Protein AF-A0A958NDU5-F1 (afdb_monomer)

Sequence (172 aa):
MNDRAPYNGSSAFLIRRSRLKMDGFVHSTKLKYKLELGLSNRDLAGAVPETRNTPLLLFDAVLKWNFFKNLELWAGQTKLPGNRERVISSGDLQFVDRSALNAKYNIDRDIGIQLRNHHSLNNGVVIREIFAFSQGEGRNITAGNLGGFDFTGRLEILPFGNFKSKGDYTGG

Solvent-accessible surface area (backbone atoms only — not comparable to full-atom values): 9991 Å² total; per-residue (Å²): 139,83,91,72,79,78,82,87,77,85,86,85,93,74,72,75,72,41,70,55,74,50,71,54,59,61,100,40,90,43,33,29,43,37,39,29,37,33,73,20,71,68,42,21,55,83,53,39,78,48,34,71,60,37,69,39,34,65,59,28,48,30,40,37,33,50,81,51,93,56,35,32,45,32,44,39,25,30,70,51,70,65,62,65,80,70,68,29,48,88,89,35,49,66,52,101,64,77,56,72,65,52,75,74,72,56,74,63,29,28,40,35,42,32,47,35,39,54,52,73,45,97,84,46,28,30,40,34,43,36,40,34,46,29,53,64,79,36,62,67,62,72,54,80,82,93,73,71,68,34,76,45,71,35,79,46,80,29,75,85,29,78,56,70,96,52,48,87,50,36,48,118

Secondary structure (DSSP, 8-state):
------------------EEEEEEEESEEEEEEEEEEE-SHHHH----GGGTT----EEEEEEEEEEETTEEEEEEEEE-S--HHHHS-TTS-SSSS--HHHHHH---EEEEEEEEEEEE-TTS-EEEEEEEEE-SS-TT--SPP-S--EEEEEEEEETT-SPGGGGGG---

Mean predicted aligned error: 6.5 Å

Nearest PDB structures (foldseek):
  1fr5-assembly1_A  TM=5.458E-01  e=1.360E+00  Enterobacteria phage fr
  4zor-assembly1_B  TM=5.841E-01  e=2.510E+00  Emesvirus zinderi
  8y3n-assembly1_B  TM=5.527E-01  e=2.967E+00  Emesvirus zinderi
  5vly-assembly1_A  TM=4.581E-01  e=3.708E+00  Qubevirus durum
  5o77-assembly1_A  TM=3.152E-01  e=9.731E-01  Klebsiella pneumoniae

Structure (mmCIF, N/CA/C/O backbone):
data_AF-A0A958NDU5-F1
#
_entry.id   AF-A0A958NDU5-F1
#
loop_
_atom_site.group_PDB
_atom_site.id
_atom_site.type_symbol
_atom_site.label_atom_id
_atom_site.label_alt_id
_atom_site.label_comp_id
_atom_site.label_asym_id
_atom_site.label_entity_id
_atom_site.label_seq_id
_atom_site.pdbx_PDB_ins_code
_atom_site.Cartn_x
_atom_site.Cartn_y
_atom_site.Cartn_z
_atom_site.occupancy
_atom_site.B_iso_or_equiv
_atom_site.auth_seq_id
_atom_site.auth_comp_id
_atom_site.auth_asym_id
_atom_site.auth_atom_id
_atom_site.pdbx_PDB_model_num
ATOM 1 N N . MET A 1 1 ? 4.330 30.798 -51.487 1.00 42.00 1 MET A N 1
ATOM 2 C CA . MET A 1 1 ? 5.125 29.987 -50.541 1.00 42.00 1 MET A CA 1
ATOM 3 C C . MET A 1 1 ? 4.332 29.915 -49.252 1.00 42.00 1 MET A C 1
ATOM 5 O O . MET A 1 1 ? 4.097 30.960 -48.668 1.00 42.00 1 MET A O 1
ATOM 9 N N . ASN A 1 2 ? 3.783 28.751 -48.904 1.00 42.66 2 ASN A N 1
ATOM 10 C CA . ASN A 1 2 ? 2.907 28.600 -47.741 1.00 42.66 2 ASN A CA 1
ATOM 11 C C . ASN A 1 2 ? 3.508 27.514 -46.841 1.00 42.66 2 ASN A C 1
ATOM 13 O O . ASN A 1 2 ? 3.307 26.326 -47.087 1.00 42.66 2 ASN A O 1
ATOM 17 N N . ASP A 1 3 ? 4.299 27.942 -45.859 1.00 55.47 3 ASP A N 1
ATOM 18 C CA . ASP A 1 3 ? 4.843 27.088 -44.806 1.00 55.47 3 ASP A CA 1
ATOM 19 C C . ASP A 1 3 ? 3.713 26.681 -43.856 1.00 55.47 3 ASP A C 1
ATOM 21 O O . ASP A 1 3 ? 3.229 27.473 -43.046 1.00 55.47 3 ASP A O 1
ATOM 25 N N . ARG A 1 4 ? 3.285 25.421 -43.938 1.00 56.28 4 ARG A N 1
ATOM 26 C CA . ARG A 1 4 ? 2.540 24.760 -42.864 1.00 56.28 4 ARG A CA 1
ATOM 27 C C . ARG A 1 4 ? 3.349 23.553 -42.422 1.00 56.28 4 ARG A C 1
ATOM 29 O O . ARG A 1 4 ? 3.286 22.499 -43.048 1.00 56.28 4 ARG A O 1
ATOM 36 N N . ALA A 1 5 ? 4.124 23.727 -41.354 1.00 61.16 5 ALA A N 1
ATOM 37 C CA . ALA A 1 5 ? 4.731 22.613 -40.638 1.00 61.16 5 ALA A CA 1
ATOM 38 C C . ALA A 1 5 ? 3.634 21.594 -40.262 1.00 61.16 5 ALA A C 1
ATOM 40 O O . ALA A 1 5 ? 2.557 22.009 -39.817 1.00 61.16 5 ALA A O 1
ATOM 41 N N . PRO A 1 6 ? 3.852 20.280 -40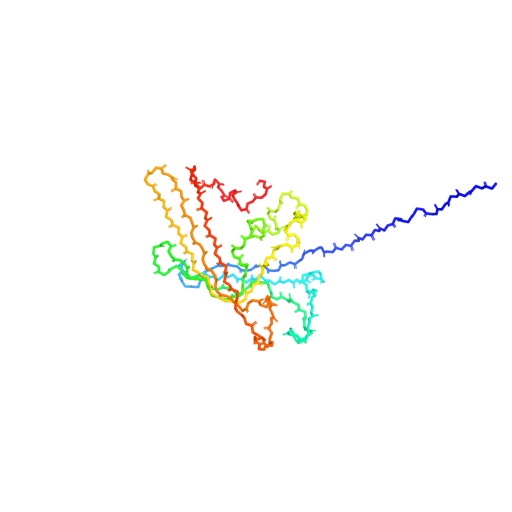.443 1.00 63.25 6 PRO A N 1
ATOM 42 C CA . PRO A 1 6 ? 2.858 19.293 -40.059 1.00 63.25 6 PRO A CA 1
ATOM 43 C C . PRO A 1 6 ? 2.706 19.317 -38.535 1.00 63.25 6 PRO A C 1
ATOM 45 O O . PRO 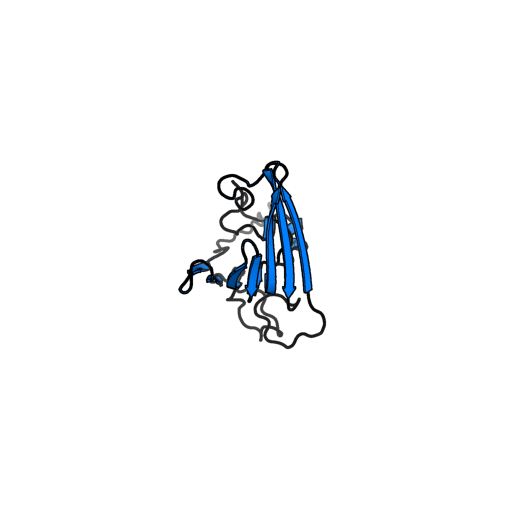A 1 6 ? 3.693 19.298 -37.798 1.00 63.25 6 PRO A O 1
ATOM 48 N N . TYR A 1 7 ? 1.463 19.386 -38.058 1.00 60.31 7 TYR A N 1
ATOM 49 C CA . TYR A 1 7 ? 1.128 19.257 -36.643 1.00 60.31 7 TYR A CA 1
ATOM 50 C C . TYR A 1 7 ? 1.760 17.977 -36.081 1.00 60.31 7 TYR A C 1
ATOM 52 O O . TYR A 1 7 ? 1.358 16.873 -36.445 1.00 60.31 7 TYR A O 1
ATOM 60 N N . ASN A 1 8 ? 2.735 18.119 -35.182 1.00 67.19 8 ASN A N 1
ATOM 61 C CA . ASN A 1 8 ? 3.379 16.990 -34.514 1.00 67.19 8 ASN A CA 1
ATOM 62 C C . ASN A 1 8 ? 2.496 16.507 -33.349 1.00 67.19 8 ASN A C 1
ATOM 64 O O . ASN A 1 8 ? 2.794 16.722 -32.174 1.00 67.19 8 ASN A O 1
ATOM 68 N N . GLY A 1 9 ? 1.334 15.946 -33.683 1.00 71.62 9 GLY A N 1
ATOM 69 C CA . GLY A 1 9 ? 0.432 15.324 -32.722 1.00 71.62 9 GLY A CA 1
ATOM 70 C C . GLY A 1 9 ? 0.890 13.902 -32.411 1.00 71.62 9 GLY A C 1
ATOM 71 O O . GLY A 1 9 ? 0.971 13.071 -33.311 1.00 71.62 9 GLY A O 1
ATOM 72 N N . SER A 1 10 ? 1.162 13.606 -31.141 1.00 81.50 10 SER A N 1
ATOM 73 C CA . SER A 1 10 ? 1.402 12.236 -30.676 1.00 81.50 10 SER A CA 1
ATOM 74 C C . SER A 1 10 ? 0.115 11.664 -30.084 1.00 81.50 10 SER A C 1
ATOM 76 O O . SER A 1 10 ? -0.539 12.314 -29.268 1.00 81.50 10 SER A O 1
ATOM 78 N N . SER A 1 11 ? -0.256 10.452 -30.499 1.00 81.69 11 SER A N 1
ATOM 79 C CA . SER A 1 11 ? -1.392 9.710 -29.947 1.00 81.69 11 SER A CA 1
ATOM 80 C C . SER A 1 11 ? -0.916 8.370 -29.399 1.00 81.69 11 SER A C 1
ATOM 82 O O . SER A 1 11 ? 0.016 7.765 -29.927 1.00 81.69 11 SER A O 1
ATOM 84 N N . ALA A 1 12 ? -1.541 7.910 -28.317 1.00 82.00 12 ALA A N 1
ATOM 85 C CA . ALA A 1 12 ? -1.212 6.633 -27.704 1.00 82.00 12 ALA A CA 1
ATOM 86 C C . ALA A 1 12 ? -2.486 5.913 -27.260 1.00 82.00 12 ALA A C 1
ATOM 88 O O . ALA A 1 12 ? -3.220 6.399 -26.400 1.00 82.00 12 ALA A O 1
ATOM 89 N N . PHE A 1 13 ? -2.711 4.724 -27.817 1.00 88.50 13 PHE A N 1
ATOM 90 C CA . PHE A 1 13 ? -3.737 3.789 -27.368 1.00 88.50 13 PHE A CA 1
ATOM 91 C C . PHE A 1 13 ? -3.054 2.708 -26.536 1.00 88.50 13 PHE A C 1
ATOM 93 O O . PHE A 1 13 ? -2.316 1.881 -27.066 1.00 88.50 13 PHE A O 1
ATOM 100 N N . LEU A 1 14 ? -3.244 2.747 -25.216 1.00 89.88 14 LEU A N 1
ATOM 101 C CA . LEU A 1 14 ? -2.590 1.812 -24.302 1.00 89.88 14 LEU A CA 1
ATOM 102 C C . LEU A 1 14 ? -3.492 1.414 -23.139 1.00 89.88 14 LEU A C 1
ATOM 104 O O . LEU A 1 14 ? -4.275 2.214 -22.626 1.00 89.88 14 LEU A O 1
ATOM 108 N N . ILE A 1 15 ? -3.309 0.183 -22.664 1.00 89.69 15 ILE A N 1
ATOM 109 C CA . ILE A 1 15 ? -3.866 -0.269 -21.389 1.00 89.69 15 ILE A CA 1
ATOM 110 C C . ILE A 1 15 ? -3.002 0.319 -20.275 1.00 89.69 15 ILE A C 1
ATOM 112 O O . ILE A 1 15 ? -1.846 -0.066 -20.096 1.00 89.69 15 ILE A O 1
ATOM 116 N N . ARG A 1 16 ? -3.552 1.280 -19.523 1.00 86.31 16 ARG A N 1
ATOM 117 C CA . ARG A 1 16 ? -2.788 1.991 -18.485 1.00 86.31 16 ARG A CA 1
ATOM 118 C C . ARG A 1 16 ? -2.505 1.112 -17.271 1.00 86.31 16 ARG A C 1
ATOM 120 O O . ARG A 1 16 ? -1.436 1.238 -16.681 1.00 86.31 16 ARG A O 1
ATOM 127 N N . ARG A 1 17 ? -3.493 0.308 -16.867 1.00 91.25 17 ARG A N 1
ATOM 128 C CA . ARG A 1 17 ? -3.447 -0.605 -15.719 1.00 91.25 17 ARG A CA 1
ATOM 129 C C . ARG A 1 17 ? -4.348 -1.796 -16.023 1.00 91.25 17 ARG A C 1
ATOM 131 O O . ARG A 1 17 ? -5.493 -1.599 -16.415 1.00 91.25 17 ARG A O 1
ATOM 138 N N . SER A 1 18 ? -3.846 -3.000 -15.811 1.00 94.19 18 SER A N 1
ATOM 139 C CA . SER A 1 18 ? -4.641 -4.230 -15.814 1.00 94.19 18 SER A CA 1
ATOM 140 C C . SER A 1 18 ? -4.152 -5.056 -14.644 1.00 94.19 18 SER A C 1
ATOM 142 O O . SER A 1 18 ? -2.959 -5.340 -14.565 1.00 94.19 18 SER A O 1
ATOM 144 N N . ARG A 1 19 ? -5.026 -5.348 -13.679 1.00 95.38 19 ARG A N 1
ATOM 145 C CA . ARG A 1 19 ? -4.609 -5.975 -12.423 1.00 95.38 19 ARG A CA 1
ATOM 146 C C . ARG A 1 19 ? -5.602 -7.018 -11.959 1.00 95.38 19 ARG A C 1
ATOM 148 O O . ARG A 1 19 ? -6.796 -6.736 -11.898 1.00 95.38 19 ARG A O 1
ATOM 155 N N . LEU A 1 20 ? -5.081 -8.168 -11.551 1.00 95.94 20 LEU A N 1
ATOM 156 C CA . LEU A 1 20 ? -5.841 -9.184 -10.837 1.00 95.94 20 LEU A CA 1
ATOM 157 C C . LEU A 1 20 ? -5.707 -8.927 -9.337 1.00 95.94 20 LEU A C 1
ATOM 159 O O . LEU A 1 20 ? -4.595 -8.799 -8.825 1.00 95.94 20 LEU A O 1
ATOM 163 N N . LYS A 1 21 ? -6.838 -8.836 -8.638 1.00 95.94 21 LYS A N 1
ATOM 164 C CA . LYS A 1 21 ? -6.893 -8.633 -7.189 1.00 95.94 21 LYS A CA 1
ATOM 165 C C . LYS A 1 21 ? -7.675 -9.765 -6.550 1.00 95.94 21 LYS A C 1
ATOM 167 O O . LYS A 1 21 ? -8.753 -10.104 -7.025 1.00 95.94 21 LYS A O 1
ATOM 172 N N . MET A 1 22 ? -7.127 -10.311 -5.477 1.00 96.25 22 MET A N 1
ATOM 173 C CA . MET A 1 22 ? -7.780 -11.301 -4.634 1.00 96.25 22 MET A CA 1
ATOM 174 C C . MET A 1 22 ? -7.575 -10.892 -3.183 1.00 96.25 22 MET A C 1
ATOM 176 O O . MET A 1 22 ? -6.448 -10.657 -2.744 1.00 96.25 22 MET A O 1
ATOM 180 N N . ASP A 1 23 ? -8.658 -10.800 -2.432 1.00 95.38 23 ASP A N 1
ATOM 181 C CA . ASP A 1 23 ? -8.625 -10.543 -1.003 1.00 95.38 23 ASP A CA 1
ATOM 182 C C . ASP A 1 23 ? -9.729 -11.328 -0.305 1.00 95.38 23 ASP A C 1
ATOM 184 O O . ASP A 1 23 ? -10.720 -11.735 -0.910 1.00 95.38 23 ASP A O 1
ATOM 188 N N . GLY A 1 24 ? -9.510 -11.606 0.972 1.00 96.06 24 GLY A N 1
ATOM 189 C CA . GLY A 1 24 ? -10.401 -12.444 1.754 1.00 96.06 24 GLY A CA 1
ATOM 190 C C . GLY A 1 24 ? -9.812 -12.747 3.119 1.00 96.06 24 GLY A C 1
ATOM 191 O O . GLY A 1 24 ? -8.945 -12.022 3.616 1.00 96.06 24 GLY A O 1
ATOM 192 N N . PHE A 1 25 ? -10.280 -13.829 3.729 1.00 96.38 25 PHE A N 1
ATOM 193 C CA . PHE A 1 25 ? -9.784 -14.300 5.014 1.00 96.38 25 PHE A CA 1
ATOM 194 C C . PHE A 1 25 ? -9.401 -15.776 4.967 1.00 96.38 25 PHE A C 1
ATOM 196 O O . PHE A 1 25 ? -9.937 -16.546 4.174 1.00 96.38 25 PHE A O 1
ATOM 203 N N . VAL A 1 26 ? -8.449 -16.152 5.817 1.00 92.38 26 VAL A N 1
ATOM 204 C CA . VAL A 1 26 ? -7.991 -17.530 5.987 1.00 92.38 26 VAL A CA 1
ATOM 205 C C . VAL A 1 26 ? -8.537 -18.023 7.313 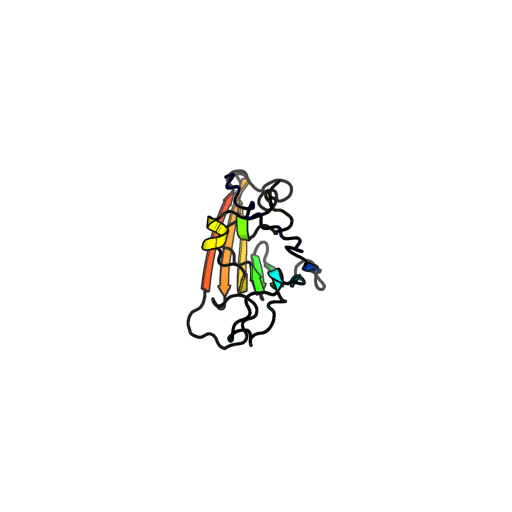1.00 92.38 26 VAL A C 1
ATOM 207 O O . VAL A 1 26 ? -8.092 -17.565 8.363 1.00 92.38 26 VAL A O 1
ATOM 210 N N . HIS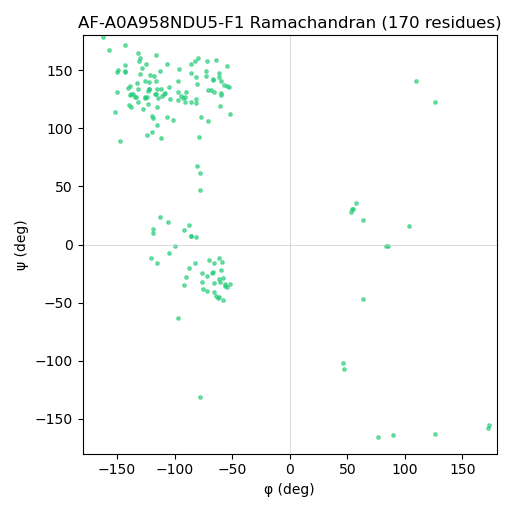 A 1 27 ? -9.499 -18.945 7.266 1.00 88.88 27 HIS A N 1
ATOM 211 C CA . HIS A 1 27 ? -10.159 -19.575 8.419 1.00 88.88 27 HIS A CA 1
ATOM 212 C C . HIS A 1 27 ? -10.978 -18.633 9.331 1.00 88.88 27 HIS A C 1
ATOM 214 O O . HIS A 1 27 ? -12.125 -18.933 9.642 1.00 88.88 27 HIS A O 1
ATOM 220 N N . SER A 1 28 ? -10.445 -17.475 9.724 1.00 92.25 28 SER A N 1
ATOM 221 C CA . SER A 1 28 ? -11.090 -16.483 10.585 1.00 92.25 28 SER A CA 1
ATOM 222 C C . SER A 1 28 ? -11.013 -15.092 9.971 1.00 92.25 28 SER A C 1
ATOM 224 O O . SER A 1 28 ? -9.996 -14.712 9.400 1.00 92.25 28 SER A O 1
ATOM 226 N N . THR A 1 29 ? -12.039 -14.270 10.197 1.00 92.44 29 THR A N 1
ATOM 227 C CA . THR A 1 29 ? -12.053 -12.850 9.808 1.00 92.44 29 THR A CA 1
ATOM 228 C C . THR A 1 29 ? -10.953 -12.018 10.475 1.00 92.44 29 THR A C 1
ATOM 230 O O . THR A 1 29 ? -10.705 -10.892 10.044 1.00 92.44 29 THR A O 1
ATOM 233 N N . LYS A 1 30 ? -10.268 -12.561 11.492 1.00 95.12 30 LYS A N 1
ATOM 234 C CA . LYS A 1 30 ? -9.082 -11.956 12.110 1.00 95.12 30 LYS A CA 1
ATOM 235 C C . LYS A 1 30 ? -7.815 -12.095 11.268 1.00 95.12 30 LYS A C 1
ATOM 237 O O . LYS A 1 30 ? -6.915 -11.282 11.443 1.00 95.12 30 LYS A O 1
ATOM 242 N N . LEU A 1 31 ? -7.726 -13.086 10.379 1.00 96.50 31 LEU A N 1
ATOM 243 C CA . LEU A 1 31 ? -6.574 -13.303 9.505 1.00 96.50 31 LEU A CA 1
ATOM 244 C C . LEU A 1 31 ? -6.994 -13.114 8.047 1.00 96.50 31 LEU A C 1
ATOM 246 O O . LEU A 1 31 ? -7.635 -13.973 7.447 1.00 96.50 31 LEU A O 1
ATOM 250 N N . LYS A 1 32 ? -6.634 -11.969 7.477 1.00 97.88 32 LYS A N 1
ATOM 251 C CA . LYS A 1 32 ? -6.966 -11.582 6.105 1.00 97.88 32 LYS A CA 1
ATOM 252 C C . LYS A 1 32 ? -5.748 -11.658 5.205 1.00 97.88 32 LYS A C 1
ATOM 254 O O . LYS A 1 32 ? -4.620 -11.495 5.663 1.00 97.88 32 LYS A O 1
ATOM 259 N N . TYR A 1 33 ? -5.981 -11.837 3.914 1.00 97.12 33 TYR A N 1
ATOM 260 C CA . TYR A 1 33 ? -4.939 -11.757 2.898 1.00 97.12 33 TYR A CA 1
ATOM 261 C C . TYR A 1 33 ? -5.315 -10.741 1.823 1.00 97.12 33 TYR A C 1
ATOM 263 O O . TYR A 1 33 ? -6.493 -10.450 1.601 1.00 97.12 33 TYR A O 1
ATOM 271 N N . LYS A 1 34 ? -4.299 -10.198 1.156 1.00 97.62 34 LYS A N 1
ATOM 272 C CA . LYS A 1 34 ? -4.453 -9.444 -0.085 1.00 97.62 34 LYS A CA 1
ATOM 273 C C . LYS A 1 34 ? -3.344 -9.834 -1.057 1.00 97.62 34 LYS A C 1
ATOM 275 O O . LYS A 1 34 ? -2.168 -9.767 -0.701 1.00 97.62 34 LYS A O 1
ATOM 280 N N . LEU A 1 35 ? -3.744 -10.159 -2.280 1.00 97.62 35 LEU A N 1
ATOM 281 C CA . LEU A 1 35 ? -2.888 -10.406 -3.430 1.00 97.62 35 LEU A CA 1
ATOM 282 C C . LEU A 1 35 ? -3.299 -9.466 -4.578 1.00 97.62 35 LEU A C 1
ATOM 284 O O . LEU A 1 35 ? -4.471 -9.390 -4.940 1.00 97.62 35 LEU A O 1
ATOM 288 N N . GLU A 1 36 ? -2.350 -8.717 -5.136 1.00 97.62 36 GLU A N 1
ATOM 289 C CA . GLU A 1 36 ? -2.539 -7.848 -6.308 1.00 97.62 36 GLU A CA 1
ATOM 290 C C . GLU A 1 36 ? -1.408 -8.126 -7.308 1.00 97.62 36 GLU A C 1
ATOM 292 O O . GLU A 1 36 ? -0.233 -7.979 -6.966 1.00 97.62 36 GLU A O 1
ATOM 297 N N . LEU A 1 37 ? -1.765 -8.513 -8.535 1.00 97.12 37 LEU A N 1
ATOM 298 C CA . LEU A 1 37 ? -0.842 -8.794 -9.639 1.00 97.12 37 LEU A CA 1
ATOM 299 C C . LEU A 1 37 ? -1.054 -7.789 -10.772 1.00 97.12 37 LEU A C 1
ATOM 301 O O . LEU A 1 37 ? -2.191 -7.528 -11.167 1.00 97.12 37 LEU A O 1
ATOM 305 N N . GLY A 1 38 ? 0.036 -7.233 -11.294 1.00 96.44 38 GLY A N 1
ATOM 306 C CA . GLY A 1 38 ? 0.055 -6.312 -12.425 1.00 96.44 38 GLY A CA 1
ATOM 307 C C . GLY A 1 38 ? 0.262 -7.030 -13.753 1.00 96.44 38 GLY A C 1
ATOM 308 O O . GLY A 1 38 ? 1.232 -7.753 -13.910 1.00 96.44 38 GLY A O 1
ATOM 309 N N . LEU A 1 39 ? -0.628 -6.817 -14.716 1.00 95.69 39 LEU A N 1
ATOM 310 C CA . LEU A 1 39 ? -0.660 -7.563 -15.979 1.00 95.69 39 LEU A CA 1
ATOM 311 C C . LEU A 1 39 ? -0.365 -6.689 -17.205 1.00 95.69 39 LEU A C 1
ATOM 313 O O . LEU A 1 39 ? -0.092 -7.214 -18.279 1.00 95.69 39 LEU A O 1
ATOM 317 N N . SER A 1 40 ? -0.436 -5.359 -17.077 1.00 95.19 40 SER A N 1
ATOM 318 C CA . SER A 1 40 ? -0.104 -4.448 -18.179 1.00 95.19 40 SER A CA 1
ATOM 319 C C . SER A 1 40 ? 1.394 -4.138 -18.235 1.00 95.19 40 SER A C 1
ATOM 321 O O . SER A 1 40 ? 2.069 -4.125 -17.207 1.00 95.19 40 SER A O 1
ATOM 323 N N . ASN A 1 41 ? 1.909 -3.769 -19.413 1.00 92.81 41 ASN A N 1
ATOM 324 C CA . ASN A 1 41 ? 3.314 -3.361 -19.567 1.00 92.81 41 ASN A CA 1
ATOM 325 C C . ASN A 1 41 ? 3.711 -2.229 -18.605 1.00 92.81 41 ASN A C 1
ATOM 327 O O . ASN A 1 41 ? 4.816 -2.231 -18.074 1.00 92.81 41 ASN A O 1
ATOM 331 N N . ARG A 1 42 ? 2.805 -1.279 -18.330 1.00 91.06 42 ARG A N 1
ATOM 332 C CA . ARG A 1 42 ? 3.063 -0.194 -17.368 1.00 91.06 42 ARG A CA 1
ATOM 333 C C . ARG A 1 42 ? 3.074 -0.664 -15.915 1.00 91.06 42 ARG A C 1
ATOM 335 O O . ARG A 1 42 ? 3.724 -0.026 -15.096 1.00 91.06 42 ARG A O 1
ATOM 342 N N . ASP A 1 43 ? 2.355 -1.736 -15.588 1.00 93.19 43 ASP A N 1
ATOM 343 C CA . ASP A 1 43 ? 2.390 -2.340 -14.253 1.00 93.19 43 ASP A CA 1
ATOM 344 C C . ASP A 1 43 ? 3.679 -3.157 -14.030 1.00 93.19 43 ASP A C 1
ATOM 346 O O . ASP A 1 43 ? 4.181 -3.209 -12.906 1.00 93.19 43 ASP A O 1
ATOM 350 N N . LEU A 1 44 ? 4.203 -3.764 -15.101 1.00 94.75 44 LEU A N 1
ATOM 351 C CA . LEU A 1 44 ? 5.376 -4.646 -15.117 1.00 94.75 44 LEU A CA 1
ATOM 352 C C . LEU A 1 44 ? 6.725 -3.924 -15.280 1.00 94.75 44 LEU A C 1
ATOM 354 O O . LEU A 1 44 ? 7.766 -4.505 -14.973 1.00 94.75 44 LEU A O 1
ATOM 358 N N . ALA A 1 45 ? 6.714 -2.690 -15.786 1.00 91.44 45 ALA A N 1
ATOM 359 C CA . ALA A 1 45 ? 7.910 -1.897 -16.061 1.00 91.44 45 ALA A CA 1
ATOM 360 C C . ALA A 1 45 ? 8.715 -1.543 -14.798 1.00 91.44 45 ALA A C 1
ATOM 362 O O . ALA A 1 45 ? 8.165 -1.484 -13.699 1.00 91.44 45 ALA A O 1
ATOM 363 N N . GLY A 1 46 ? 10.000 -1.223 -14.997 1.00 89.56 46 GLY A N 1
ATOM 364 C CA . GLY A 1 46 ? 10.929 -0.803 -13.938 1.00 89.56 46 GLY A CA 1
ATOM 365 C C . GLY A 1 46 ? 11.923 -1.879 -13.500 1.00 89.56 46 GLY A C 1
ATOM 366 O O . GLY A 1 46 ? 12.499 -1.751 -12.428 1.00 89.56 46 GLY A O 1
ATOM 367 N N . ALA A 1 47 ? 12.089 -2.947 -14.287 1.00 90.31 47 ALA A N 1
ATOM 368 C CA . ALA A 1 47 ? 13.035 -4.014 -13.990 1.00 90.31 47 ALA A CA 1
ATOM 369 C C . ALA A 1 47 ? 14.469 -3.467 -13.906 1.00 90.31 47 ALA A C 1
ATOM 371 O O . ALA A 1 47 ? 14.929 -2.756 -14.799 1.00 90.31 47 ALA A O 1
ATOM 372 N N . VAL A 1 48 ? 15.155 -3.832 -12.830 1.00 91.00 48 VAL A N 1
ATOM 373 C CA . VAL A 1 48 ? 16.543 -3.463 -12.513 1.00 91.00 48 VAL A CA 1
ATOM 374 C C . VAL A 1 48 ? 17.335 -4.713 -12.096 1.00 91.00 48 VAL A C 1
ATOM 376 O O . VAL A 1 48 ? 16.710 -5.742 -11.787 1.00 91.00 48 VAL A O 1
ATOM 379 N N . PRO A 1 49 ? 18.679 -4.686 -12.060 1.00 92.12 49 PRO A N 1
ATOM 380 C CA . PRO A 1 49 ? 19.486 -5.840 -11.653 1.00 92.12 49 PRO A CA 1
ATOM 381 C C . PRO A 1 49 ? 19.080 -6.447 -10.300 1.00 92.12 49 PRO A C 1
ATOM 383 O O . PRO A 1 49 ? 19.082 -7.668 -10.142 1.00 92.12 49 PRO A O 1
ATOM 386 N N . GLU A 1 50 ? 18.626 -5.622 -9.359 1.00 92.56 50 GLU A N 1
ATOM 387 C CA . GLU A 1 50 ? 18.181 -5.999 -8.011 1.00 92.56 50 GLU A CA 1
ATOM 388 C C . GLU A 1 50 ? 16.882 -6.829 -8.032 1.00 92.56 50 GLU A C 1
ATOM 390 O O . GLU A 1 50 ? 16.630 -7.661 -7.154 1.00 92.56 50 GLU A O 1
ATOM 395 N N . THR A 1 51 ? 16.085 -6.677 -9.091 1.00 92.31 51 THR A N 1
ATOM 396 C CA . THR A 1 51 ? 14.908 -7.511 -9.410 1.00 92.31 51 THR A CA 1
ATOM 397 C C . THR A 1 51 ? 15.260 -8.700 -10.316 1.00 92.31 51 THR A C 1
ATOM 399 O O . THR A 1 51 ? 14.373 -9.314 -10.911 1.00 92.31 51 THR A O 1
ATOM 402 N N . ARG A 1 52 ? 16.556 -9.003 -10.499 1.00 92.75 52 ARG A N 1
ATOM 403 C CA . ARG A 1 52 ? 17.080 -9.943 -11.513 1.00 92.75 52 ARG A CA 1
ATOM 404 C C . ARG A 1 52 ? 16.637 -9.606 -12.938 1.00 92.75 52 ARG A C 1
ATOM 406 O O . ARG A 1 52 ? 16.481 -10.500 -13.766 1.00 92.75 52 ARG A O 1
ATOM 413 N N . ASN A 1 53 ? 16.422 -8.322 -13.227 1.00 93.19 53 ASN A N 1
ATOM 414 C CA . ASN A 1 53 ? 15.882 -7.844 -14.502 1.00 93.19 53 ASN A CA 1
ATOM 415 C C . ASN A 1 53 ? 14.542 -8.508 -14.882 1.00 93.19 53 ASN A C 1
ATOM 417 O O . ASN A 1 53 ? 14.243 -8.682 -16.064 1.00 93.19 53 ASN A O 1
ATOM 421 N N . THR A 1 54 ? 13.733 -8.898 -13.890 1.00 94.25 54 THR A N 1
ATOM 422 C CA . THR A 1 54 ? 12.431 -9.535 -14.121 1.00 94.25 54 THR A CA 1
ATOM 423 C C . THR A 1 54 ? 11.281 -8.522 -14.060 1.00 94.25 54 THR A C 1
ATOM 425 O O . THR A 1 54 ? 11.380 -7.508 -13.366 1.00 94.25 54 THR A O 1
ATOM 428 N N . PRO A 1 55 ? 10.168 -8.761 -14.782 1.00 94.62 55 PRO A N 1
ATOM 429 C CA . PRO A 1 55 ? 8.982 -7.908 -14.707 1.00 94.62 55 PRO A CA 1
ATOM 430 C C . PRO A 1 55 ? 8.423 -7.770 -13.278 1.00 94.62 55 PRO A C 1
ATOM 432 O O . PRO A 1 55 ? 8.253 -8.766 -12.574 1.00 94.62 55 PRO A O 1
ATOM 435 N N . LEU A 1 56 ? 8.036 -6.553 -12.869 1.00 94.69 56 LEU A N 1
ATOM 436 C CA . LEU A 1 56 ? 7.490 -6.260 -11.531 1.00 94.69 56 LEU A CA 1
ATOM 437 C C . LEU A 1 56 ? 6.014 -6.681 -11.374 1.00 94.69 56 LEU A C 1
ATOM 439 O O . LEU A 1 56 ? 5.126 -5.862 -11.108 1.00 94.69 56 LEU A O 1
ATOM 443 N N . LEU A 1 57 ? 5.759 -7.980 -11.513 1.00 95.69 57 LEU A N 1
ATOM 444 C CA . LEU A 1 57 ? 4.429 -8.596 -11.496 1.00 95.69 57 LEU A CA 1
ATOM 445 C C . LEU A 1 57 ? 3.683 -8.388 -10.174 1.00 95.69 57 LEU A C 1
ATOM 447 O O . LEU A 1 57 ? 2.499 -8.049 -1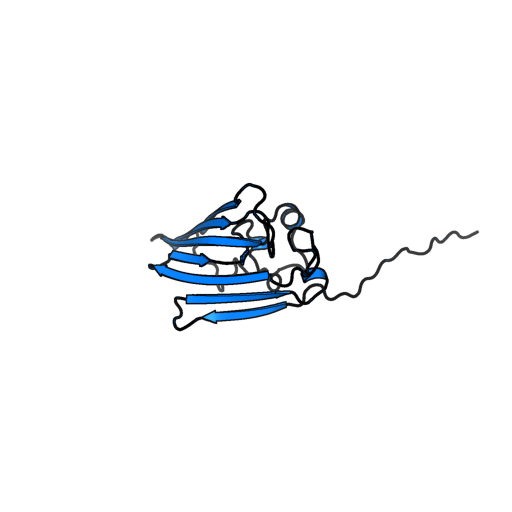0.173 1.00 95.69 57 LEU A O 1
ATOM 451 N N . LEU A 1 58 ? 4.353 -8.573 -9.040 1.00 95.69 58 LEU A N 1
ATOM 452 C CA . LEU A 1 58 ? 3.697 -8.569 -7.739 1.00 95.69 58 LEU A CA 1
ATOM 453 C C . LEU A 1 58 ? 3.571 -7.134 -7.201 1.00 95.69 58 LEU A C 1
ATOM 455 O O . LEU A 1 58 ? 4.547 -6.387 -7.097 1.00 95.69 58 LEU A O 1
ATOM 459 N N . PHE A 1 59 ? 2.340 -6.715 -6.910 1.00 95.69 59 PHE A N 1
ATOM 460 C CA . PHE A 1 59 ? 2.039 -5.425 -6.290 1.00 95.69 59 PHE A CA 1
ATOM 461 C C . PHE A 1 59 ? 1.860 -5.613 -4.791 1.00 95.69 59 PHE A C 1
ATOM 463 O O . PHE A 1 59 ? 2.653 -5.091 -4.017 1.00 95.69 59 PHE A O 1
ATOM 470 N N . ASP A 1 60 ? 0.848 -6.379 -4.393 1.00 97.38 60 ASP A N 1
ATOM 471 C CA . ASP A 1 60 ? 0.563 -6.657 -2.990 1.00 97.38 60 ASP A CA 1
ATOM 472 C C . ASP A 1 60 ? 0.582 -8.173 -2.765 1.00 97.38 60 ASP A C 1
ATOM 474 O O . ASP A 1 60 ? -0.016 -8.914 -3.539 1.00 97.38 60 ASP A O 1
ATOM 478 N N . ALA A 1 61 ? 1.256 -8.618 -1.712 1.00 97.81 61 ALA A N 1
ATOM 479 C CA . ALA A 1 61 ? 1.220 -9.970 -1.163 1.00 97.81 61 ALA A CA 1
ATOM 480 C C . ALA A 1 61 ? 1.404 -9.841 0.343 1.00 97.81 61 ALA A C 1
ATOM 482 O O . ALA A 1 61 ? 2.527 -9.798 0.846 1.00 97.81 61 ALA A O 1
ATOM 483 N N . VAL A 1 62 ? 0.293 -9.679 1.053 1.00 98.31 62 VAL A N 1
ATOM 484 C CA . VAL A 1 62 ? 0.309 -9.306 2.467 1.00 98.31 62 VAL A CA 1
ATOM 485 C C . VAL A 1 62 ? -0.736 -10.083 3.249 1.00 98.31 62 VAL A C 1
ATOM 487 O O . VAL A 1 62 ? -1.890 -10.208 2.827 1.00 98.31 62 VAL A O 1
ATOM 490 N N . LEU A 1 63 ? -0.328 -10.556 4.422 1.00 97.81 63 LEU A N 1
ATOM 491 C CA . LEU A 1 63 ? -1.214 -11.068 5.458 1.00 97.81 63 LEU A CA 1
ATOM 492 C C . LEU A 1 63 ? -1.488 -9.968 6.477 1.00 97.81 63 LEU A C 1
ATOM 494 O O . LEU A 1 63 ? -0.599 -9.190 6.817 1.00 97.81 63 LEU A O 1
ATOM 498 N N . LYS A 1 64 ? -2.726 -9.901 6.955 1.00 98.00 64 LYS A N 1
ATOM 499 C CA . LYS A 1 64 ? -3.200 -8.909 7.919 1.00 98.00 64 LYS A CA 1
ATOM 500 C C . LYS A 1 64 ? -3.852 -9.640 9.071 1.00 98.00 64 LYS A C 1
ATOM 502 O O . LYS A 1 64 ? -4.855 -10.325 8.878 1.00 98.00 64 LYS A O 1
ATOM 507 N N . TRP A 1 65 ? -3.279 -9.504 10.251 1.00 97.75 65 TRP A N 1
ATOM 508 C CA . TRP A 1 65 ? -3.714 -10.227 11.426 1.00 97.75 65 TRP A CA 1
ATOM 509 C C . TRP A 1 65 ? -4.167 -9.268 12.519 1.00 97.75 65 TRP A C 1
ATOM 511 O O . TRP A 1 65 ? -3.363 -8.560 13.123 1.00 97.75 65 TRP A O 1
ATOM 521 N N . ASN A 1 66 ? -5.469 -9.263 12.787 1.00 97.31 66 ASN A N 1
ATOM 522 C CA . ASN A 1 66 ? -6.049 -8.604 13.945 1.00 97.31 66 ASN A CA 1
ATOM 523 C C . ASN A 1 66 ? -5.843 -9.498 15.176 1.00 97.31 66 ASN A C 1
ATOM 525 O O . ASN A 1 66 ? -6.624 -10.417 15.439 1.00 97.31 66 ASN A O 1
ATOM 529 N N . PHE A 1 67 ? -4.748 -9.257 15.893 1.00 94.75 67 PHE A N 1
ATOM 530 C CA . PHE A 1 67 ? -4.350 -10.083 17.031 1.00 94.75 67 PHE A CA 1
ATOM 531 C C . PHE A 1 67 ? -4.940 -9.582 18.354 1.00 94.75 67 PHE A C 1
ATOM 533 O O . PHE A 1 67 ? -5.186 -10.387 19.252 1.00 94.75 67 PHE A O 1
ATOM 540 N N . PHE A 1 68 ? -5.215 -8.278 18.484 1.00 95.19 68 PHE A N 1
ATOM 541 C CA . PHE A 1 68 ? -5.746 -7.709 19.722 1.00 95.19 68 PHE A CA 1
ATOM 542 C C . PHE A 1 68 ? -6.591 -6.456 19.489 1.00 95.19 68 PHE A C 1
ATOM 544 O O . PHE A 1 68 ? -6.062 -5.408 19.138 1.00 95.19 68 PHE A O 1
ATOM 551 N N . LYS A 1 69 ? -7.898 -6.525 19.777 1.00 94.06 69 LYS A N 1
ATOM 552 C CA . LYS A 1 69 ? -8.838 -5.394 19.656 1.00 94.06 69 LYS A CA 1
ATOM 553 C C . LYS A 1 69 ? -8.682 -4.666 18.308 1.00 94.06 69 LYS A C 1
ATOM 555 O O . LYS A 1 69 ? -9.051 -5.206 17.272 1.00 94.06 69 LYS A O 1
ATOM 560 N N . ASN A 1 70 ? -8.103 -3.467 18.328 1.00 94.38 70 ASN A N 1
ATOM 561 C CA . ASN A 1 70 ? -7.922 -2.595 17.172 1.00 94.38 70 ASN A CA 1
ATOM 562 C C . ASN A 1 70 ? -6.507 -2.669 16.573 1.00 94.38 70 ASN A C 1
ATOM 564 O O . ASN A 1 70 ? -6.250 -2.005 15.569 1.00 94.38 70 ASN A O 1
ATOM 568 N N . LEU A 1 71 ? -5.617 -3.471 17.171 1.00 96.56 71 LEU A N 1
ATOM 569 C CA . LEU A 1 71 ? -4.263 -3.720 16.693 1.00 96.56 71 LEU A CA 1
ATOM 570 C C . LEU A 1 71 ? -4.265 -4.778 15.591 1.00 96.56 71 LEU A C 1
ATOM 572 O O . LEU A 1 71 ? -4.744 -5.904 15.766 1.00 96.56 71 LEU A O 1
ATOM 576 N N . GLU A 1 72 ? -3.683 -4.403 14.460 1.00 97.75 72 GLU A N 1
ATOM 577 C CA . GLU A 1 72 ? -3.505 -5.251 13.292 1.00 97.75 72 GLU A CA 1
ATOM 578 C C . GLU A 1 72 ? -2.026 -5.266 12.888 1.00 97.75 72 GLU A C 1
ATOM 580 O O . GLU A 1 72 ? -1.414 -4.215 12.686 1.00 97.75 72 GLU A O 1
ATOM 585 N N . LEU A 1 73 ? -1.455 -6.464 12.770 1.00 98.12 73 LEU A N 1
ATOM 586 C CA . LEU A 1 73 ? -0.114 -6.683 12.236 1.00 98.12 73 LEU A CA 1
ATOM 587 C C . LEU A 1 73 ? -0.226 -7.062 10.763 1.00 98.12 73 LEU A C 1
ATOM 589 O O . LEU A 1 73 ? -0.925 -8.011 10.411 1.00 98.12 73 LEU A O 1
ATOM 593 N N . TRP A 1 74 ? 0.444 -6.319 9.894 1.00 98.25 74 TRP A N 1
ATOM 594 C CA . TRP A 1 74 ? 0.572 -6.645 8.478 1.00 98.25 74 TRP A CA 1
ATOM 595 C C . TRP A 1 74 ? 1.976 -7.163 8.228 1.00 98.25 74 TRP A C 1
ATOM 597 O O . TRP A 1 74 ? 2.933 -6.562 8.705 1.00 98.25 74 TRP A O 1
ATOM 607 N N . ALA A 1 75 ? 2.095 -8.240 7.462 1.00 98.25 75 ALA A N 1
ATOM 608 C CA . ALA A 1 75 ? 3.378 -8.804 7.071 1.00 98.25 75 ALA A CA 1
ATOM 609 C C . ALA A 1 75 ? 3.355 -9.180 5.588 1.00 98.25 75 ALA A C 1
ATOM 611 O O . ALA A 1 75 ? 2.428 -9.853 5.125 1.00 98.25 75 ALA A O 1
ATOM 612 N N . GLY A 1 76 ? 4.367 -8.726 4.852 1.00 97.69 76 GLY A N 1
ATOM 613 C CA . GLY A 1 76 ? 4.533 -8.973 3.423 1.00 97.69 76 GLY A CA 1
ATOM 614 C C . GLY A 1 76 ? 4.720 -7.690 2.619 1.00 97.69 76 GLY A C 1
ATOM 615 O O . GLY A 1 76 ? 5.035 -6.632 3.164 1.00 97.69 76 GLY A O 1
ATOM 616 N N . GLN A 1 77 ? 4.528 -7.789 1.307 1.00 97.69 77 GLN A N 1
ATOM 617 C CA . GLN A 1 77 ? 4.699 -6.673 0.385 1.00 97.69 77 GLN A CA 1
ATOM 618 C C . GLN A 1 77 ? 3.385 -5.919 0.199 1.00 97.69 77 GLN A C 1
ATOM 620 O O . GLN A 1 77 ? 2.375 -6.505 -0.198 1.00 97.69 77 GLN A O 1
ATOM 625 N N . THR A 1 78 ? 3.370 -4.620 0.484 1.00 97.25 78 THR A N 1
ATOM 626 C CA . THR A 1 78 ? 2.172 -3.783 0.321 1.00 97.25 78 THR A CA 1
ATOM 627 C C . THR A 1 78 ? 2.522 -2.301 0.293 1.00 97.25 78 THR A C 1
ATOM 629 O O . THR A 1 78 ? 3.677 -1.911 0.444 1.00 97.25 78 THR A O 1
ATOM 632 N N . LYS A 1 79 ? 1.514 -1.445 0.114 1.00 95.75 79 LYS A N 1
ATOM 633 C CA . LYS A 1 79 ? 1.682 0.010 0.207 1.00 95.75 79 LYS A CA 1
ATOM 634 C C . LYS A 1 79 ? 2.191 0.421 1.583 1.00 95.75 79 LYS A C 1
ATOM 636 O O . LYS A 1 79 ? 1.578 0.080 2.600 1.00 95.75 79 LYS A O 1
ATOM 641 N N . LEU A 1 80 ? 3.255 1.215 1.595 1.00 95.94 80 LEU A N 1
ATOM 642 C CA . LEU A 1 80 ? 3.733 1.864 2.806 1.00 95.94 80 LEU A CA 1
ATOM 643 C C . LEU A 1 80 ? 2.783 3.003 3.215 1.00 95.94 80 LEU A C 1
ATOM 645 O O . LEU A 1 80 ? 2.118 3.606 2.360 1.00 95.94 80 LEU A O 1
ATOM 649 N N . PRO A 1 81 ? 2.661 3.296 4.520 1.00 92.12 81 PRO A N 1
ATOM 650 C CA . PRO A 1 81 ? 1.715 4.269 5.056 1.00 92.12 81 PRO A CA 1
ATOM 651 C C . PRO A 1 81 ? 2.185 5.722 4.867 1.00 92.12 81 PRO A C 1
ATOM 653 O O . PRO A 1 81 ? 2.092 6.522 5.787 1.00 92.12 81 PRO A O 1
ATOM 656 N N . GLY A 1 82 ? 2.645 6.083 3.669 1.00 87.06 82 GLY A N 1
ATOM 657 C CA . GLY A 1 82 ? 3.049 7.444 3.322 1.00 87.06 82 GLY A CA 1
ATOM 658 C C . GLY A 1 82 ? 1.850 8.357 3.053 1.00 87.06 82 GLY A C 1
ATOM 659 O O . GLY A 1 82 ? 0.863 8.400 3.795 1.00 87.06 82 GLY A O 1
ATOM 660 N N . ASN A 1 83 ? 1.890 9.079 1.939 1.00 82.88 83 ASN A N 1
ATOM 661 C CA . ASN A 1 83 ? 0.857 10.044 1.579 1.00 82.88 83 ASN A CA 1
ATOM 662 C C . ASN A 1 83 ? -0.514 9.400 1.270 1.00 82.88 83 ASN A C 1
ATOM 664 O O . ASN A 1 83 ? -0.627 8.338 0.652 1.00 82.88 83 ASN A O 1
ATOM 668 N N . ARG A 1 84 ? -1.599 10.074 1.679 1.00 82.88 84 ARG A N 1
ATOM 669 C CA . ARG A 1 84 ? -2.979 9.549 1.603 1.00 82.88 84 ARG A CA 1
ATOM 670 C C . ARG A 1 84 ? -3.404 9.174 0.183 1.00 82.88 84 ARG A C 1
ATOM 672 O O . ARG A 1 84 ? -3.841 8.048 -0.034 1.00 82.88 84 ARG A O 1
ATOM 679 N N . GLU A 1 85 ? -3.172 10.054 -0.786 1.00 80.56 85 GLU A N 1
ATOM 680 C CA . GLU A 1 85 ? -3.507 9.836 -2.202 1.00 80.56 85 GLU A CA 1
ATOM 681 C C . GLU A 1 85 ? -2.832 8.581 -2.796 1.00 80.56 85 GLU A C 1
ATOM 683 O O . GLU A 1 85 ? -3.374 7.919 -3.687 1.00 80.56 85 GLU A O 1
ATOM 688 N N . ARG A 1 86 ? -1.653 8.188 -2.291 1.00 86.81 86 ARG A N 1
ATOM 689 C CA . ARG A 1 86 ? -0.989 6.956 -2.734 1.00 86.81 86 ARG A CA 1
ATOM 690 C C . ARG A 1 86 ? -1.656 5.711 -2.157 1.00 86.81 86 ARG A C 1
ATOM 692 O O . ARG A 1 86 ? -1.766 4.692 -2.855 1.00 86.81 86 ARG A O 1
ATOM 699 N N . VAL A 1 87 ? -2.102 5.779 -0.905 1.00 81.00 87 VAL A N 1
ATOM 700 C CA . VAL A 1 87 ? -2.793 4.670 -0.234 1.00 81.00 87 VAL A CA 1
ATOM 701 C C . VAL A 1 87 ? -4.146 4.387 -0.898 1.00 81.00 87 VAL A C 1
ATOM 703 O O . VAL A 1 87 ? -4.485 3.211 -1.064 1.00 81.00 87 VAL A O 1
ATOM 706 N N . ILE A 1 88 ? -4.829 5.416 -1.415 1.00 81.88 88 ILE A N 1
ATOM 707 C CA . ILE A 1 88 ? -6.045 5.284 -2.238 1.00 81.88 88 ILE A CA 1
ATOM 708 C C . ILE A 1 88 ? -5.801 4.351 -3.437 1.00 81.88 88 ILE A C 1
ATOM 710 O O . ILE A 1 88 ? -4.737 4.357 -4.080 1.00 81.88 88 ILE A O 1
ATOM 714 N N . SER A 1 89 ? -6.760 3.460 -3.696 1.00 79.00 89 SER A N 1
ATOM 715 C CA . SER A 1 89 ? -6.716 2.529 -4.827 1.00 79.00 89 SER A CA 1
ATOM 716 C C . SER A 1 89 ? -6.698 3.300 -6.141 1.00 79.00 89 SER A C 1
ATOM 718 O O . SER A 1 89 ? -7.364 4.313 -6.281 1.00 79.00 89 SER A O 1
ATOM 720 N N . SER A 1 90 ? -5.978 2.806 -7.149 1.00 74.94 90 SER A N 1
ATOM 721 C CA . SER A 1 90 ? -6.020 3.436 -8.476 1.00 74.94 90 SER A CA 1
ATOM 722 C C . SER A 1 90 ? -7.383 3.328 -9.168 1.00 74.94 90 SER A C 1
ATOM 724 O O . SER A 1 90 ? -7.582 4.020 -10.155 1.00 74.94 90 SER A O 1
ATOM 726 N N . GLY A 1 91 ? -8.262 2.433 -8.702 1.00 76.56 91 GLY A N 1
ATOM 727 C CA . GLY A 1 91 ? -9.642 2.327 -9.189 1.00 76.56 91 GLY A CA 1
ATOM 728 C C . GLY A 1 91 ? -10.596 3.330 -8.539 1.00 76.56 91 GLY A C 1
ATOM 729 O O . GLY A 1 91 ? -11.652 3.578 -9.096 1.00 76.56 91 GLY A O 1
ATOM 730 N N . ASP A 1 92 ? -10.186 3.939 -7.423 1.00 81.56 92 ASP A N 1
ATOM 731 C CA . ASP A 1 92 ? -11.019 4.839 -6.620 1.00 81.56 92 ASP A CA 1
ATOM 732 C C . ASP A 1 92 ? -10.483 6.283 -6.687 1.00 81.56 92 ASP A C 1
ATOM 734 O O . ASP A 1 92 ? -10.658 7.056 -5.752 1.00 81.56 92 ASP A O 1
ATOM 738 N N . LEU A 1 93 ? -9.737 6.645 -7.739 1.00 82.69 93 LEU A N 1
ATOM 739 C CA . LEU A 1 93 ? -9.199 8.001 -7.910 1.00 82.69 93 LEU A CA 1
ATOM 740 C C . LEU A 1 93 ? -10.257 8.941 -8.496 1.00 82.69 93 LEU A C 1
ATOM 742 O O . LEU A 1 93 ? -11.009 8.545 -9.380 1.00 82.69 93 LEU A O 1
ATOM 746 N N . GLN A 1 94 ? -10.240 10.205 -8.062 1.00 83.06 94 GLN A N 1
ATOM 747 C CA . GLN A 1 94 ? -11.100 11.260 -8.615 1.00 83.06 94 GLN A CA 1
ATOM 748 C C . GLN A 1 94 ? -10.755 11.583 -10.072 1.00 83.06 94 GLN A C 1
ATOM 750 O O . GLN A 1 94 ? -11.623 11.816 -10.908 1.00 83.06 94 GLN A O 1
ATOM 755 N N . PHE A 1 95 ? -9.455 11.616 -10.360 1.00 84.62 95 PHE A N 1
ATOM 756 C CA . PHE A 1 95 ? -8.903 11.934 -11.666 1.00 84.62 95 PHE A CA 1
ATOM 757 C C . PHE A 1 95 ? -8.164 10.722 -12.234 1.00 84.62 95 PHE A C 1
ATOM 759 O O . PHE A 1 95 ? -7.781 9.797 -11.516 1.00 84.62 95 PHE A O 1
ATOM 766 N N . VAL A 1 96 ? -7.916 10.747 -13.546 1.00 81.75 96 VAL A N 1
ATOM 767 C CA . VAL A 1 96 ? -7.208 9.675 -14.272 1.00 81.75 96 VAL A CA 1
ATOM 768 C C . VAL A 1 96 ? -5.823 9.390 -13.670 1.00 81.75 96 VAL A C 1
ATOM 770 O O . VAL A 1 96 ? -5.359 8.239 -13.645 1.00 81.75 96 VAL A O 1
ATOM 773 N N . ASP A 1 97 ? -5.179 10.443 -13.163 1.00 82.19 97 ASP A N 1
ATOM 774 C CA . ASP A 1 97 ? -3.851 10.417 -12.573 1.00 82.19 97 ASP A CA 1
ATOM 775 C C . ASP A 1 97 ? -3.784 11.088 -11.209 1.00 82.19 97 ASP A C 1
ATOM 777 O O . ASP A 1 97 ? -4.644 11.875 -10.823 1.00 82.19 97 ASP A O 1
ATOM 781 N N . ARG A 1 98 ? -2.728 10.725 -10.477 1.00 86.62 98 ARG A N 1
ATOM 782 C CA . ARG A 1 98 ? -2.386 11.349 -9.204 1.00 86.62 98 ARG A CA 1
ATOM 783 C C . ARG A 1 98 ? -1.666 12.675 -9.426 1.00 86.62 98 ARG A C 1
ATOM 785 O O . ARG A 1 98 ? -1.078 12.901 -10.484 1.00 86.62 98 ARG A O 1
ATOM 792 N N . SER A 1 99 ? -1.665 13.506 -8.394 1.00 88.56 99 SER A N 1
ATOM 793 C CA . SER A 1 99 ? -0.956 14.780 -8.352 1.00 88.56 99 SER A CA 1
ATOM 794 C C . SER A 1 99 ? 0.541 14.637 -8.667 1.00 88.56 99 SER A C 1
ATOM 796 O O . SER A 1 99 ? 1.169 13.607 -8.401 1.00 88.56 99 SER A O 1
ATOM 798 N N . ALA A 1 100 ? 1.148 15.712 -9.179 1.00 88.19 100 ALA A N 1
ATOM 799 C CA . ALA A 1 100 ? 2.589 15.761 -9.444 1.00 88.19 100 ALA A CA 1
ATOM 800 C C . ALA A 1 100 ? 3.432 15.551 -8.169 1.00 88.19 100 ALA A C 1
ATOM 802 O O . ALA A 1 100 ? 4.498 14.938 -8.222 1.00 88.19 100 ALA A O 1
ATOM 803 N N . LEU A 1 101 ? 2.928 15.997 -7.011 1.00 87.50 101 LEU A N 1
ATOM 804 C CA . LEU A 1 101 ? 3.564 15.764 -5.712 1.00 87.50 101 LEU A CA 1
ATOM 805 C C . LEU A 1 101 ? 3.604 14.274 -5.372 1.00 87.50 101 LEU A C 1
ATOM 807 O O . LEU A 1 101 ? 4.641 13.760 -4.961 1.00 87.50 101 LEU A O 1
ATOM 811 N N . ASN A 1 102 ? 2.500 13.560 -5.596 1.00 87.62 102 ASN A N 1
ATOM 812 C CA . ASN A 1 102 ? 2.463 12.114 -5.415 1.00 87.62 102 ASN A CA 1
ATOM 813 C C . ASN A 1 102 ? 3.431 11.412 -6.360 1.00 87.62 102 ASN A C 1
ATOM 815 O O . ASN A 1 102 ? 4.200 10.569 -5.917 1.00 87.62 102 ASN A O 1
ATOM 819 N N . ALA A 1 103 ? 3.440 11.794 -7.637 1.00 84.56 103 ALA A N 1
ATOM 820 C CA . ALA A 1 103 ? 4.323 11.188 -8.626 1.00 84.56 103 ALA A CA 1
ATOM 821 C C . ALA A 1 103 ? 5.805 11.268 -8.219 1.00 84.56 103 ALA A C 1
ATOM 823 O O . ALA A 1 103 ? 6.541 10.317 -8.463 1.00 84.56 103 ALA A O 1
ATOM 824 N N . LYS A 1 104 ? 6.223 12.360 -7.563 1.00 86.12 104 LYS A N 1
ATOM 825 C CA . LYS A 1 104 ? 7.624 12.599 -7.194 1.00 86.12 104 LYS A CA 1
ATOM 826 C C . LYS A 1 104 ? 8.023 12.094 -5.804 1.00 86.12 104 LYS A C 1
ATOM 828 O O . LYS A 1 104 ? 9.158 11.670 -5.637 1.00 86.12 104 LYS A O 1
ATOM 833 N N . TYR A 1 105 ? 7.126 12.152 -4.819 1.00 87.06 105 TYR A N 1
ATOM 834 C CA . TYR A 1 105 ? 7.474 11.945 -3.402 1.00 87.06 105 TYR A CA 1
ATOM 835 C C . TYR A 1 105 ? 6.766 10.754 -2.745 1.00 87.06 105 TYR A C 1
ATOM 837 O O . TYR A 1 105 ? 6.737 10.645 -1.521 1.00 87.06 105 TYR A O 1
ATOM 845 N N . ASN A 1 106 ? 6.141 9.872 -3.525 1.00 88.75 106 ASN A N 1
ATOM 846 C CA . ASN A 1 106 ? 5.533 8.676 -2.954 1.00 88.75 106 ASN A CA 1
ATOM 847 C C . ASN A 1 106 ? 6.584 7.583 -2.695 1.00 88.75 106 ASN A C 1
ATOM 849 O O . ASN A 1 106 ? 7.408 7.294 -3.552 1.00 88.75 106 ASN A O 1
ATOM 853 N N . ILE A 1 107 ? 6.466 6.929 -1.542 1.00 90.75 107 ILE A N 1
ATOM 854 C CA . ILE A 1 107 ? 7.270 5.762 -1.125 1.00 90.75 107 ILE A CA 1
ATOM 855 C C . ILE A 1 107 ? 6.691 4.420 -1.627 1.00 90.75 107 ILE A C 1
ATOM 857 O O . ILE A 1 107 ? 7.117 3.342 -1.244 1.00 90.75 107 ILE A O 1
ATOM 861 N N . ASP A 1 108 ? 5.659 4.487 -2.470 1.00 92.25 108 ASP A N 1
ATOM 862 C CA . ASP A 1 108 ? 4.997 3.374 -3.148 1.00 92.25 108 ASP A CA 1
ATOM 863 C C . ASP A 1 108 ? 4.652 2.137 -2.290 1.00 92.25 108 ASP A C 1
ATOM 865 O O . ASP A 1 108 ? 3.590 2.100 -1.652 1.00 92.25 108 ASP A O 1
ATOM 869 N N . ARG A 1 109 ? 5.459 1.081 -2.394 1.00 94.56 109 ARG A N 1
ATOM 870 C CA . ARG A 1 109 ? 5.260 -0.254 -1.830 1.00 94.56 109 ARG A CA 1
ATOM 871 C C . ARG A 1 109 ? 6.599 -0.878 -1.533 1.00 94.56 109 ARG A C 1
ATOM 873 O O . ARG A 1 109 ? 7.527 -0.710 -2.313 1.00 94.56 109 ARG A O 1
ATOM 880 N N . ASP A 1 110 ? 6.611 -1.697 -0.498 1.00 95.56 110 ASP A N 1
ATOM 881 C CA . ASP A 1 110 ? 7.807 -2.386 -0.055 1.00 95.56 110 ASP A CA 1
ATOM 882 C C . ASP A 1 110 ? 7.441 -3.643 0.741 1.00 95.56 110 ASP A C 1
ATOM 884 O O . ASP A 1 110 ? 6.270 -3.835 1.105 1.00 95.56 110 ASP A O 1
ATOM 888 N N . ILE A 1 111 ? 8.426 -4.503 0.982 1.00 95.88 111 ILE A N 1
ATOM 889 C CA . ILE A 1 111 ? 8.302 -5.712 1.792 1.00 95.88 111 ILE A CA 1
ATOM 890 C C . ILE A 1 111 ? 8.731 -5.445 3.234 1.00 95.88 111 ILE A C 1
ATOM 892 O O . ILE A 1 111 ? 9.808 -4.919 3.510 1.00 95.88 111 ILE A O 1
ATOM 896 N N . GLY A 1 112 ? 7.868 -5.809 4.179 1.00 96.50 112 GLY A N 1
ATOM 897 C CA . GLY A 1 112 ? 8.156 -5.601 5.590 1.00 96.50 112 GLY A CA 1
ATOM 898 C C . GLY A 1 112 ? 6.988 -5.927 6.503 1.00 96.50 112 GLY A C 1
ATOM 899 O O . GLY A 1 112 ? 6.099 -6.716 6.165 1.00 96.50 112 GLY A O 1
ATOM 900 N N . ILE A 1 113 ? 6.999 -5.291 7.671 1.00 98.19 113 ILE A N 1
ATOM 901 C CA . ILE A 1 113 ? 5.943 -5.380 8.675 1.00 98.19 113 ILE A CA 1
AT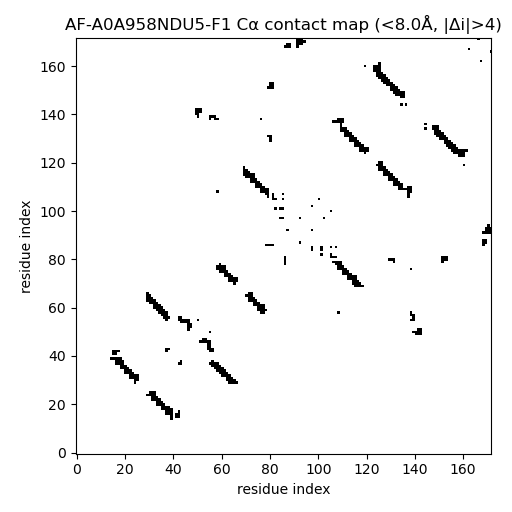OM 902 C C . ILE A 1 113 ? 5.316 -4.010 8.913 1.00 98.19 113 ILE A C 1
ATOM 904 O O . ILE A 1 113 ? 5.991 -2.982 8.874 1.00 98.19 113 ILE A O 1
ATOM 908 N N . GLN A 1 114 ? 4.013 -3.984 9.179 1.00 98.31 114 GLN A N 1
ATOM 909 C CA . GLN A 1 114 ? 3.318 -2.770 9.598 1.00 98.31 114 GLN A CA 1
ATOM 910 C C . GLN A 1 114 ? 2.447 -3.051 10.814 1.00 98.31 114 GLN A C 1
ATOM 912 O O . GLN A 1 114 ? 1.689 -4.018 10.824 1.00 98.31 114 GLN A O 1
ATOM 917 N N . LEU A 1 115 ? 2.511 -2.178 11.811 1.00 98.25 115 LEU A N 1
ATOM 918 C CA . LEU A 1 115 ? 1.620 -2.185 12.958 1.00 98.25 115 LEU A CA 1
ATOM 919 C C . LEU A 1 115 ? 0.602 -1.063 12.797 1.00 98.25 115 LEU A C 1
ATOM 921 O O . LEU A 1 115 ? 0.964 0.096 12.591 1.00 98.25 115 LEU A O 1
ATOM 925 N N . ARG A 1 116 ? -0.678 -1.416 12.869 1.00 97.69 116 ARG A N 1
ATOM 926 C CA . ARG A 1 116 ? -1.796 -0.491 12.686 1.00 97.69 116 ARG A CA 1
ATOM 927 C C . ARG A 1 116 ? -2.678 -0.521 13.916 1.00 97.69 116 ARG A C 1
ATOM 929 O O . ARG A 1 116 ? -3.065 -1.596 14.365 1.00 97.69 116 ARG A O 1
ATOM 936 N N . ASN A 1 117 ? -3.015 0.655 14.419 1.00 97.00 117 ASN A N 1
ATOM 937 C CA . ASN A 1 117 ? -3.947 0.843 15.513 1.00 97.00 117 ASN A CA 1
ATOM 938 C C . ASN A 1 117 ? -4.976 1.915 15.156 1.00 97.00 117 ASN A C 1
ATOM 940 O O . ASN A 1 117 ? -4.755 2.765 14.289 1.00 97.00 117 ASN A O 1
ATOM 944 N N . HIS A 1 118 ? -6.113 1.863 15.837 1.00 95.19 118 HIS A N 1
ATOM 945 C CA . HIS A 1 118 ? -7.020 2.993 15.897 1.00 95.19 118 HIS A CA 1
ATOM 946 C C . HIS A 1 118 ? -7.769 3.004 17.224 1.00 95.19 118 HIS A C 1
ATOM 948 O O . HIS A 1 118 ? -8.072 1.955 17.799 1.00 95.19 118 HIS A O 1
ATOM 954 N N . HIS A 1 119 ? -8.126 4.189 17.695 1.00 94.38 119 HIS A N 1
ATOM 955 C CA . HIS A 1 119 ? -8.981 4.347 18.860 1.00 94.38 119 HIS A CA 1
ATOM 956 C C . HIS A 1 119 ? -9.922 5.540 18.686 1.00 94.38 119 HIS A C 1
ATOM 958 O O . HIS A 1 119 ? -9.629 6.495 17.968 1.00 94.38 119 HIS A O 1
ATOM 964 N N . SER A 1 120 ? -11.101 5.436 19.298 1.00 93.69 120 SER A N 1
ATOM 965 C CA . SER A 1 120 ? -12.111 6.495 19.307 1.00 93.69 120 SER A CA 1
ATOM 966 C C . SER A 1 120 ? -12.171 7.093 20.704 1.00 93.69 120 SER A C 1
ATOM 968 O O . SER A 1 120 ? -12.254 6.356 21.685 1.00 93.69 120 SER A O 1
ATOM 970 N N . LEU A 1 121 ? -12.106 8.415 20.786 1.00 91.88 121 LEU A N 1
ATOM 971 C CA . LEU A 1 121 ? -12.302 9.167 22.017 1.00 91.88 121 LEU A CA 1
ATOM 972 C C . LEU A 1 121 ? -13.805 9.361 22.271 1.00 91.88 121 LEU A C 1
ATOM 974 O O . LEU A 1 121 ? -14.616 9.320 21.345 1.00 91.88 121 LEU A O 1
ATOM 978 N N . ASN A 1 122 ? -14.185 9.618 23.525 1.00 88.50 122 ASN A N 1
ATOM 979 C CA . ASN A 1 122 ? -15.595 9.760 23.927 1.00 88.50 122 ASN A CA 1
ATOM 980 C C . ASN A 1 122 ? -16.335 10.901 23.203 1.00 88.50 122 ASN A C 1
ATOM 982 O O . ASN A 1 122 ? -17.555 10.882 23.105 1.00 88.50 122 ASN A O 1
ATOM 986 N N . ASN A 1 123 ? -15.602 11.885 22.684 1.00 89.31 123 ASN A N 1
ATOM 987 C CA . ASN A 1 123 ? -16.128 13.009 21.908 1.00 89.31 123 ASN A CA 1
ATOM 988 C C . ASN A 1 123 ? -16.285 12.702 20.402 1.00 89.31 123 ASN A C 1
ATOM 990 O O . ASN A 1 123 ? -16.559 13.612 19.626 1.00 89.31 123 ASN A O 1
ATOM 994 N N . GLY A 1 124 ? -16.083 11.450 19.974 1.00 89.19 124 GLY A N 1
ATOM 995 C CA . GLY A 1 124 ? -16.212 11.027 18.577 1.00 89.19 124 GLY A CA 1
ATOM 996 C C . GLY A 1 124 ? -14.961 11.236 17.717 1.00 89.19 124 GLY A C 1
ATOM 997 O O . GLY A 1 124 ? -14.958 10.839 16.551 1.00 89.19 124 GLY A O 1
ATOM 998 N N . VAL A 1 125 ? -13.883 11.801 18.271 1.00 95.12 125 VAL A N 1
ATOM 999 C CA . VAL A 1 125 ? -12.598 11.939 17.571 1.00 95.12 125 VAL A CA 1
ATOM 1000 C C . VAL A 1 125 ? -11.973 10.560 17.369 1.00 95.12 125 VAL A C 1
ATOM 1002 O O . VAL A 1 125 ? -11.881 9.771 18.310 1.00 95.12 125 VAL A O 1
ATOM 1005 N N . VAL A 1 126 ? -11.502 10.275 16.154 1.00 95.38 126 VAL A N 1
ATOM 1006 C CA . VAL A 1 126 ? -10.797 9.025 15.836 1.00 95.38 126 VAL A CA 1
ATOM 1007 C C . VAL A 1 126 ? -9.326 9.318 15.595 1.00 95.38 126 VAL A C 1
ATOM 1009 O O . VAL A 1 126 ? -8.983 10.180 14.787 1.00 95.38 126 VAL A O 1
ATOM 1012 N N . ILE A 1 127 ? -8.460 8.567 16.266 1.00 95.75 127 ILE A N 1
ATOM 1013 C CA . ILE A 1 127 ? -7.014 8.604 16.060 1.00 95.75 127 ILE A CA 1
ATOM 1014 C C . ILE A 1 127 ? -6.595 7.277 15.433 1.00 95.75 127 ILE A C 1
ATOM 1016 O O . ILE A 1 127 ? -7.055 6.212 15.853 1.00 95.75 127 ILE A O 1
ATOM 1020 N N . ARG A 1 128 ? -5.760 7.345 14.392 1.00 95.31 128 ARG A N 1
ATOM 1021 C CA . ARG A 1 128 ? -5.173 6.171 13.737 1.00 95.31 128 ARG A CA 1
ATOM 1022 C C . ARG A 1 128 ? -3.665 6.296 13.704 1.00 95.31 128 ARG A C 1
ATOM 1024 O O . ARG A 1 128 ? -3.137 7.282 13.190 1.00 95.31 128 ARG A O 1
ATOM 1031 N N . GLU A 1 129 ? -2.991 5.272 14.190 1.00 95.94 129 GLU A N 1
ATOM 1032 C CA . GLU A 1 129 ? -1.540 5.197 14.246 1.00 95.94 129 GLU A CA 1
ATOM 1033 C C . GLU A 1 129 ? -1.063 4.036 13.389 1.00 95.94 129 GLU A C 1
ATOM 1035 O O . GLU A 1 129 ? -1.564 2.912 13.479 1.00 95.94 129 GLU A O 1
ATOM 1040 N N . ILE A 1 130 ? -0.099 4.313 12.520 1.00 97.19 130 ILE A N 1
ATOM 1041 C CA . ILE A 1 130 ? 0.469 3.316 11.631 1.00 97.19 130 ILE A CA 1
ATOM 1042 C C . ILE A 1 130 ? 1.982 3.457 11.655 1.00 97.19 130 ILE A C 1
ATOM 1044 O O . ILE A 1 130 ? 2.509 4.529 11.369 1.00 97.19 130 ILE A O 1
ATOM 1048 N N . PHE A 1 131 ? 2.663 2.353 11.925 1.00 97.75 131 PHE A N 1
ATOM 1049 C CA . PHE A 1 131 ? 4.113 2.244 11.843 1.00 97.75 131 PHE A CA 1
ATOM 1050 C C . PHE A 1 131 ? 4.474 1.132 10.868 1.00 97.75 131 PHE A C 1
ATOM 1052 O O . PHE A 1 131 ? 3.818 0.092 10.852 1.00 97.75 131 PHE A O 1
ATOM 1059 N N . ALA A 1 132 ? 5.498 1.343 10.054 1.00 97.88 132 ALA A N 1
ATOM 1060 C CA . ALA A 1 132 ? 6.026 0.359 9.126 1.00 97.88 132 ALA A CA 1
ATOM 1061 C C . ALA A 1 132 ? 7.548 0.293 9.235 1.00 97.88 132 ALA A C 1
ATOM 1063 O O . ALA A 1 132 ? 8.205 1.326 9.339 1.00 97.88 132 ALA A O 1
ATOM 1064 N N . PHE A 1 133 ? 8.062 -0.931 9.188 1.00 97.38 133 PHE A N 1
ATOM 1065 C CA . PHE A 1 133 ? 9.474 -1.251 9.035 1.00 97.38 133 PHE A CA 1
ATOM 1066 C C . PHE A 1 133 ? 9.611 -2.134 7.799 1.00 97.38 133 PHE A C 1
ATOM 1068 O O . PHE A 1 133 ? 8.976 -3.194 7.730 1.00 97.38 133 PHE A O 1
ATOM 1075 N N . SER A 1 134 ? 10.392 -1.696 6.821 1.00 96.06 134 SER A N 1
ATOM 1076 C CA . SER A 1 134 ? 10.520 -2.377 5.535 1.00 96.06 134 SER A CA 1
ATOM 1077 C C . SER A 1 134 ? 11.937 -2.314 4.982 1.00 96.06 134 SER A C 1
ATOM 1079 O O . SER A 1 134 ? 12.822 -1.668 5.545 1.00 96.06 134 SER A O 1
ATOM 1081 N N . GLN A 1 135 ? 12.165 -3.053 3.899 1.00 94.25 135 GLN A N 1
ATOM 1082 C CA . GLN A 1 135 ? 13.484 -3.194 3.294 1.00 94.25 135 GLN A CA 1
ATOM 1083 C C . GLN A 1 135 ? 14.068 -1.858 2.801 1.00 94.25 135 GLN A C 1
ATOM 1085 O O . GLN A 1 135 ? 15.276 -1.704 2.817 1.00 94.25 135 GLN A O 1
ATOM 1090 N N . GLY A 1 136 ? 13.242 -0.901 2.396 1.00 92.69 136 GLY A N 1
ATOM 1091 C CA . GLY A 1 136 ? 13.610 0.405 1.847 1.00 92.69 136 GLY A CA 1
ATOM 1092 C C . GLY A 1 136 ? 13.920 0.409 0.350 1.00 92.69 136 GLY A C 1
ATOM 1093 O O . GLY A 1 136 ? 14.176 1.466 -0.216 1.00 92.69 136 GLY A O 1
ATOM 1094 N N . GLU A 1 137 ? 13.849 -0.749 -0.304 1.00 91.69 137 GLU A N 1
ATOM 1095 C CA . GLU A 1 137 ? 14.297 -0.938 -1.693 1.00 91.69 137 GLU A CA 1
ATOM 1096 C C . GLU A 1 137 ? 13.127 -1.031 -2.687 1.00 91.69 137 GLU A C 1
ATOM 1098 O O . GLU A 1 137 ? 13.303 -1.056 -3.906 1.00 91.69 137 GLU A O 1
ATOM 1103 N N . GLY A 1 138 ? 11.899 -1.074 -2.170 1.00 91.75 138 GLY A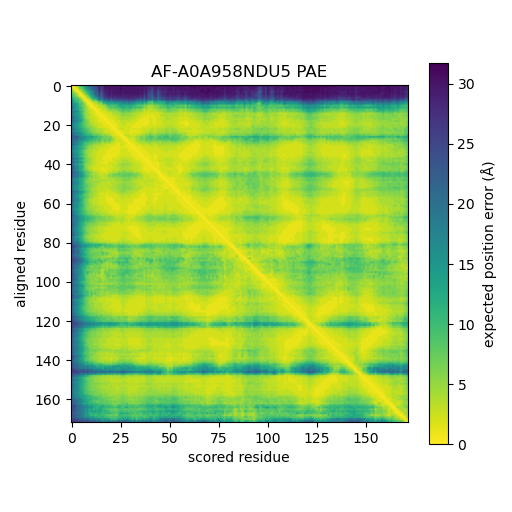 N 1
ATOM 1104 C CA . GLY A 1 138 ? 10.692 -1.180 -2.968 1.00 91.75 138 GLY A CA 1
ATOM 1105 C C . GLY A 1 138 ? 10.275 -2.625 -3.244 1.00 91.75 138 GLY A C 1
ATOM 1106 O O . GLY A 1 138 ? 10.669 -3.583 -2.585 1.00 91.75 138 GLY A O 1
ATOM 1107 N N . ARG A 1 139 ? 9.393 -2.800 -4.226 1.00 93.62 139 ARG A N 1
ATOM 1108 C CA . ARG A 1 139 ? 8.741 -4.090 -4.485 1.00 93.62 139 ARG A CA 1
ATOM 1109 C C . ARG A 1 139 ? 9.566 -5.018 -5.382 1.00 93.62 139 ARG A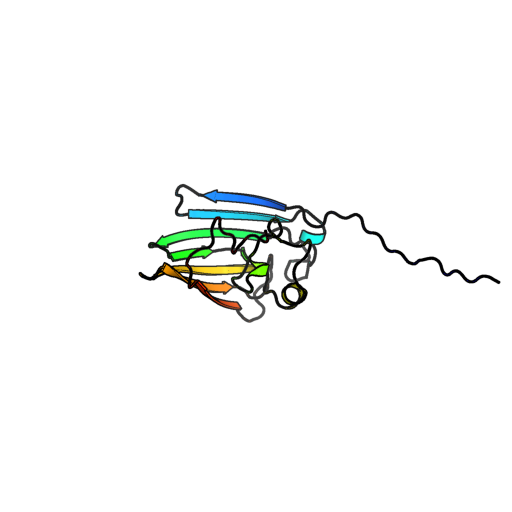 C 1
ATOM 1111 O O . ARG A 1 139 ? 10.173 -4.569 -6.347 1.00 93.62 139 ARG A O 1
ATOM 1118 N N . ASN A 1 140 ? 9.454 -6.326 -5.150 1.00 93.81 140 ASN A N 1
ATOM 1119 C CA . ASN A 1 140 ? 10.029 -7.414 -5.964 1.00 93.81 140 ASN A CA 1
ATOM 1120 C C . ASN A 1 140 ? 11.562 -7.451 -6.014 1.00 93.81 140 ASN A C 1
ATOM 1122 O O . ASN A 1 140 ? 12.140 -8.040 -6.929 1.00 93.81 140 ASN A O 1
ATOM 1126 N N . ILE A 1 141 ? 12.215 -6.838 -5.031 1.00 92.12 141 ILE A N 1
ATOM 1127 C CA . ILE A 1 141 ? 13.663 -6.900 -4.872 1.00 92.12 141 ILE A CA 1
ATOM 1128 C C . ILE A 1 141 ? 14.054 -8.307 -4.423 1.00 92.12 141 ILE A C 1
ATOM 1130 O O . ILE A 1 141 ? 13.442 -8.897 -3.535 1.00 92.12 141 ILE A O 1
ATOM 1134 N N . THR A 1 142 ? 15.067 -8.861 -5.080 1.00 89.50 142 THR A N 1
ATOM 1135 C CA . THR A 1 142 ? 15.595 -10.210 -4.808 1.00 89.50 142 THR A CA 1
ATOM 1136 C C . THR A 1 142 ? 17.069 -10.194 -4.414 1.00 89.50 142 THR A C 1
ATOM 1138 O O . THR A 1 142 ? 17.595 -11.213 -3.967 1.00 89.50 142 THR A O 1
ATOM 1141 N N . ALA A 1 143 ? 17.741 -9.056 -4.600 1.00 87.25 143 ALA A N 1
ATOM 1142 C CA . ALA A 1 143 ? 19.079 -8.816 -4.089 1.00 87.25 143 ALA A CA 1
ATOM 1143 C C . ALA A 1 143 ? 19.064 -8.639 -2.562 1.00 87.25 143 ALA A C 1
ATOM 1145 O O . ALA A 1 143 ? 18.041 -8.293 -1.966 1.00 87.25 143 ALA A O 1
ATOM 1146 N N . GLY A 1 144 ? 20.217 -8.874 -1.930 1.00 81.75 144 GLY A N 1
ATOM 1147 C CA . GLY A 1 144 ? 20.413 -8.515 -0.528 1.00 81.75 144 GLY A CA 1
ATOM 1148 C C . GLY A 1 144 ? 20.279 -7.004 -0.338 1.00 81.75 144 GLY A C 1
ATOM 1149 O O . GLY A 1 144 ? 20.612 -6.236 -1.236 1.00 81.75 144 GLY A O 1
ATOM 1150 N N . ASN A 1 145 ? 19.783 -6.585 0.825 1.00 81.62 145 ASN A N 1
ATOM 1151 C CA . ASN A 1 145 ? 19.707 -5.172 1.182 1.00 81.62 145 ASN A CA 1
ATOM 1152 C C . ASN A 1 145 ? 21.131 -4.574 1.190 1.00 81.62 145 ASN A C 1
ATOM 1154 O O . ASN A 1 145 ? 21.994 -5.056 1.926 1.00 81.62 145 ASN A O 1
ATOM 1158 N N . LEU A 1 146 ? 21.375 -3.568 0.341 1.00 70.38 146 LEU A N 1
ATOM 1159 C CA . LEU A 1 146 ? 22.687 -2.927 0.164 1.00 70.38 146 LEU A CA 1
ATOM 1160 C C . LEU A 1 146 ? 22.987 -1.862 1.238 1.00 70.38 146 LEU A C 1
ATOM 1162 O O . LEU A 1 146 ? 24.026 -1.205 1.182 1.00 70.38 146 LEU A O 1
ATOM 1166 N N . GLY A 1 147 ? 22.122 -1.746 2.246 1.00 71.56 147 GLY A N 1
ATOM 1167 C CA . GLY A 1 147 ? 22.283 -0.927 3.439 1.00 71.56 147 GLY A CA 1
ATOM 1168 C C . GLY A 1 147 ? 21.096 0.011 3.657 1.00 71.56 147 GLY A C 1
ATOM 1169 O O . GLY A 1 147 ? 20.828 0.879 2.836 1.00 71.56 147 GLY A O 1
ATOM 1170 N N . GLY A 1 148 ? 20.460 -0.100 4.827 1.00 84.31 148 GLY A N 1
ATOM 1171 C CA . GLY A 1 148 ? 19.391 0.795 5.277 1.00 84.31 148 GLY A CA 1
ATOM 1172 C C . GLY A 1 148 ? 18.023 0.118 5.298 1.00 84.31 148 GLY A C 1
ATOM 1173 O O . GLY A 1 148 ? 17.696 -0.680 4.433 1.00 84.31 148 GLY A O 1
ATOM 1174 N N . PHE A 1 149 ? 17.224 0.423 6.316 1.00 93.94 149 PHE A N 1
ATOM 1175 C CA . PHE A 1 149 ? 15.818 0.028 6.384 1.00 93.94 149 PHE A CA 1
ATOM 1176 C C . PHE A 1 149 ? 14.950 1.279 6.298 1.00 93.94 149 PHE A C 1
ATOM 1178 O O . PHE A 1 149 ? 15.352 2.339 6.787 1.00 93.94 149 PHE A O 1
ATOM 1185 N N . ASP A 1 150 ? 13.757 1.148 5.725 1.00 94.56 150 ASP A N 1
ATOM 1186 C CA . ASP A 1 150 ? 12.766 2.222 5.729 1.00 94.56 150 ASP A CA 1
ATOM 1187 C C . ASP A 1 150 ? 11.870 2.104 6.968 1.00 94.56 150 ASP A C 1
ATOM 1189 O O . ASP A 1 150 ? 11.342 1.039 7.308 1.00 94.56 150 ASP A O 1
ATOM 1193 N N . PHE A 1 151 ? 11.718 3.236 7.650 1.00 95.75 151 PHE A N 1
ATOM 1194 C CA . PHE A 1 151 ? 10.842 3.422 8.791 1.00 95.75 151 PHE A CA 1
ATOM 1195 C C . PHE A 1 151 ? 9.808 4.485 8.434 1.00 95.75 151 PHE A C 1
ATOM 1197 O O . PHE A 1 151 ? 10.105 5.679 8.388 1.00 95.75 151 PHE A O 1
ATOM 1204 N N . THR A 1 152 ? 8.558 4.067 8.245 1.00 96.19 152 THR A N 1
ATOM 1205 C CA . THR A 1 152 ? 7.460 4.994 7.953 1.00 96.19 152 THR A CA 1
ATOM 1206 C C . THR A 1 152 ? 6.491 5.067 9.130 1.00 96.19 152 THR A C 1
ATOM 1208 O O . THR A 1 152 ? 5.956 4.052 9.573 1.00 96.19 152 THR A O 1
ATOM 1211 N N . GLY A 1 153 ? 6.199 6.281 9.597 1.00 95.56 153 GLY A N 1
ATOM 1212 C CA . GLY A 1 153 ? 5.155 6.556 10.584 1.00 95.56 153 GLY A CA 1
ATOM 1213 C C . GLY A 1 153 ? 4.042 7.427 10.003 1.00 95.56 153 GLY A C 1
ATOM 1214 O O . GLY A 1 153 ? 4.308 8.376 9.267 1.00 95.56 153 GLY A O 1
ATOM 1215 N N . ARG A 1 154 ? 2.788 7.135 10.355 1.00 94.31 154 ARG A N 1
ATOM 1216 C CA . ARG A 1 154 ? 1.630 7.975 10.030 1.00 94.31 154 ARG A CA 1
ATOM 1217 C C . ARG A 1 154 ? 0.672 8.055 11.202 1.00 94.31 154 ARG A C 1
ATOM 1219 O O . ARG A 1 154 ? 0.212 7.038 11.714 1.00 94.31 154 ARG A O 1
ATOM 1226 N N . LEU A 1 155 ? 0.331 9.288 11.552 1.00 94.88 155 LEU A N 1
ATOM 1227 C CA . LEU A 1 155 ? -0.689 9.627 12.529 1.00 94.88 155 LEU A CA 1
ATOM 1228 C C . LEU A 1 155 ? -1.830 10.347 11.810 1.00 94.88 155 LEU A C 1
ATOM 1230 O O . LEU A 1 155 ? -1.605 11.332 11.107 1.00 94.88 155 LEU A O 1
ATOM 1234 N N . GLU A 1 156 ? -3.053 9.857 11.971 1.00 93.88 156 GLU A N 1
ATOM 1235 C CA . GLU A 1 156 ? -4.257 10.526 11.485 1.00 93.88 156 GLU A CA 1
ATOM 1236 C C . GLU A 1 156 ? -5.136 10.925 12.659 1.00 93.88 156 GLU A C 1
ATOM 1238 O O . GLU A 1 156 ? -5.467 10.087 13.495 1.00 93.88 156 GLU A O 1
ATOM 1243 N N . ILE A 1 157 ? -5.559 12.186 12.677 1.00 94.44 157 ILE A N 1
ATOM 1244 C CA . ILE A 1 157 ? -6.526 12.702 13.642 1.00 94.44 157 ILE A CA 1
ATOM 1245 C C . ILE A 1 157 ? -7.766 13.108 12.855 1.00 94.44 157 ILE A C 1
ATOM 1247 O O . ILE A 1 157 ? -7.702 13.959 11.967 1.00 94.44 157 ILE A O 1
ATOM 1251 N N . LEU A 1 158 ? -8.888 12.464 13.157 1.00 94.31 158 LEU A N 1
ATOM 1252 C CA . LEU A 1 158 ? -10.180 12.694 12.526 1.00 94.31 158 LEU A CA 1
ATOM 1253 C C . LEU A 1 158 ? -11.118 13.332 13.556 1.00 94.31 158 LEU A C 1
ATOM 1255 O O . LEU A 1 158 ? -11.781 12.610 14.307 1.00 94.31 158 LEU A O 1
ATOM 1259 N N . PRO A 1 159 ? -11.171 14.676 13.625 1.00 93.50 159 PRO A N 1
ATOM 1260 C CA . PRO A 1 159 ? -11.908 15.376 14.674 1.00 93.50 159 PRO A CA 1
ATOM 1261 C C . PRO A 1 159 ? -13.425 15.167 14.591 1.00 93.50 159 PRO A C 1
ATOM 1263 O O . PRO A 1 159 ? -14.113 15.261 15.599 1.00 93.50 159 PRO A O 1
ATOM 1266 N N . PHE A 1 160 ? -13.940 14.841 13.403 1.00 92.94 160 PHE A N 1
ATOM 1267 C CA . PHE A 1 160 ? -15.366 14.612 13.145 1.00 92.94 160 PHE A CA 1
ATOM 1268 C C . PHE A 1 160 ? -15.710 13.126 12.965 1.00 92.94 160 PHE A C 1
ATOM 1270 O O . PHE A 1 160 ? -16.741 12.783 12.389 1.00 92.94 160 PHE A O 1
ATOM 1277 N N . GLY A 1 161 ? -14.833 12.236 13.434 1.00 90.69 161 GLY A N 1
ATOM 1278 C CA . GLY A 1 161 ? -15.007 10.795 13.322 1.00 90.69 161 GLY A CA 1
ATOM 1279 C C . GLY A 1 161 ? -14.703 10.234 11.932 1.00 90.69 161 GLY A C 1
ATOM 1280 O O . GLY A 1 161 ? -14.055 10.860 11.092 1.00 90.69 161 GLY A O 1
ATOM 1281 N N . ASN A 1 162 ? -15.128 8.991 11.706 1.00 88.50 162 ASN A N 1
ATOM 1282 C CA . ASN A 1 162 ? -14.882 8.297 10.444 1.00 88.50 162 ASN A CA 1
ATOM 1283 C C . ASN A 1 162 ? -15.744 8.858 9.306 1.00 88.50 162 ASN A C 1
ATOM 1285 O O . ASN A 1 162 ? -16.920 9.171 9.483 1.00 88.50 162 ASN A O 1
ATOM 1289 N N . PHE A 1 163 ? -15.173 8.881 8.104 1.00 86.31 163 PHE A N 1
ATOM 1290 C CA . PHE A 1 163 ? -15.907 9.210 6.889 1.00 86.31 163 PHE A CA 1
ATOM 1291 C C . PHE A 1 163 ? -16.944 8.127 6.575 1.00 86.31 163 PHE A C 1
ATOM 1293 O O . PHE A 1 163 ? -16.684 6.926 6.717 1.00 86.31 163 PHE A O 1
ATOM 1300 N N . LYS A 1 164 ? -18.120 8.552 6.102 1.00 84.25 164 LYS A N 1
ATOM 1301 C CA . LYS A 1 164 ? -19.147 7.629 5.604 1.00 84.25 164 LYS A CA 1
ATOM 1302 C C . LYS A 1 164 ? -18.586 6.826 4.430 1.00 84.25 164 LYS A C 1
ATOM 1304 O O . LYS A 1 164 ? -17.839 7.361 3.617 1.00 84.25 164 LYS A O 1
ATOM 1309 N N . SER A 1 165 ? -18.922 5.538 4.370 1.00 81.06 165 SER A N 1
ATOM 1310 C CA . SER A 1 165 ? -18.550 4.634 3.268 1.00 81.06 165 SER A CA 1
ATOM 1311 C C . SER A 1 165 ? -17.052 4.584 2.929 1.00 81.06 165 SER A C 1
ATOM 1313 O O . SER A 1 165 ? -16.699 4.279 1.797 1.00 81.06 165 SER A O 1
ATOM 1315 N N 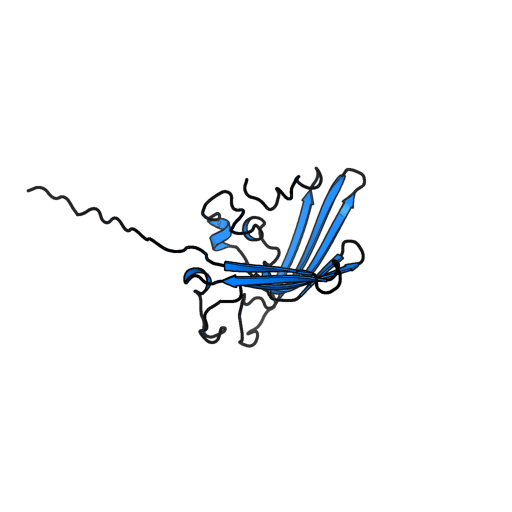. LYS A 1 166 ? -16.163 4.850 3.902 1.00 77.00 166 LYS A N 1
ATOM 1316 C CA . LYS A 1 166 ? -14.708 4.978 3.673 1.00 77.00 166 LYS A CA 1
ATOM 1317 C C . LYS A 1 166 ? -14.357 6.060 2.642 1.00 77.00 166 LYS A C 1
ATOM 1319 O O . LYS A 1 166 ? -13.402 5.896 1.888 1.00 77.00 166 LYS A O 1
ATOM 1324 N N . GLY A 1 167 ? -15.110 7.161 2.622 1.00 75.44 167 GLY A N 1
ATOM 1325 C CA . GLY A 1 167 ? -14.882 8.287 1.711 1.00 75.44 167 GLY A CA 1
ATOM 1326 C C . GLY A 1 167 ? -13.497 8.935 1.833 1.00 75.44 167 GLY A C 1
ATOM 1327 O O . GLY A 1 167 ? -13.060 9.633 0.932 1.00 75.44 167 GLY A O 1
ATOM 1328 N N . ASP A 1 168 ? -12.746 8.668 2.905 1.00 75.44 168 ASP A N 1
ATOM 1329 C CA . ASP A 1 168 ? -11.328 9.035 3.009 1.00 75.44 168 ASP A CA 1
ATOM 1330 C C . ASP A 1 168 ? -10.400 8.216 2.096 1.00 75.44 168 ASP A C 1
ATOM 1332 O O . ASP A 1 168 ? -9.234 8.581 1.912 1.00 75.44 168 ASP A O 1
ATOM 1336 N N . TYR A 1 169 ? -10.908 7.121 1.531 1.00 77.38 169 TYR A N 1
ATOM 1337 C CA . TYR A 1 169 ? -10.207 6.233 0.613 1.00 77.38 169 TYR A CA 1
ATOM 1338 C C . TYR A 1 169 ? -10.851 6.138 -0.780 1.00 77.38 169 TYR A C 1
ATOM 1340 O O . TYR A 1 169 ? -10.405 5.308 -1.576 1.00 77.38 169 TYR A O 1
ATOM 1348 N N . THR A 1 170 ? -11.831 6.991 -1.095 1.00 76.06 170 THR A N 1
ATOM 1349 C CA . THR A 1 170 ? -12.439 7.122 -2.430 1.00 76.06 170 THR A CA 1
ATOM 1350 C C . THR A 1 170 ? -12.377 8.575 -2.903 1.00 76.06 170 THR A C 1
ATOM 1352 O O . THR A 1 170 ? -12.515 9.508 -2.121 1.00 76.06 170 THR A O 1
ATOM 1355 N N . GLY A 1 171 ? -12.101 8.785 -4.187 1.00 64.56 171 GLY A N 1
ATOM 1356 C CA . GLY A 1 171 ? -11.962 10.103 -4.810 1.00 64.56 171 GLY A CA 1
ATOM 1357 C C . GLY A 1 171 ? -13.271 10.707 -5.328 1.00 64.56 171 GLY A C 1
ATOM 1358 O O . GLY A 1 171 ? -13.223 11.611 -6.152 1.00 64.56 171 GLY A O 1
ATOM 1359 N N . GLY A 1 172 ? -14.429 10.210 -4.901 1.00 52.75 172 GLY A N 1
ATOM 1360 C CA . GLY A 1 172 ? -15.748 10.655 -5.356 1.00 52.75 172 GLY A CA 1
ATOM 1361 C C . GLY A 1 172 ? -16.857 9.996 -4.563 1.00 52.75 172 GLY A C 1
ATOM 1362 O O . GLY A 1 172 ? -16.621 8.860 -4.081 1.00 52.75 172 GLY A O 1
#

Radius of gyration: 19.77 Å; Cα contacts (8 Å, |Δi|>4): 334; chains: 1; bounding box: 42×50×74 Å

Foldseek 3Di:
DDDDDPPPDDDDDFDQWDKDWDKDADPDPQKIWIWIFTDGPNQQDDQDVQLVSGTQGTQDTWIWGPPDDFKIKIFFKYADPPDLQLNADCVQALDVDDDPCCVPDGLRMFGWMKIKGWDADPQQKIKIKMWTKGLSPGGNGPDDRPDDIDIDIDIDIRNNHADPPNVSRGND

pLDDT: mean 89.17, std 10.49, range [42.0, 98.31]